Protein AF-A0A068R3H1-F1 (afdb_monomer_lite)

InterPro domains:
  IPR051698 Transposase 11-like [PTHR30298] (1-86)

Foldseek 3Di:
DDQQAAHEDEDADPDCVLVVCVVCVVSNHHYDYDDDPNPPPLSVVVVVVCVVQVVVVNPPFDKDKDWDWDDDPVDIDIDIDIDGPPCVVSCVVCVPPPSSCPDDDPDD

Radius of gyration: 16.58 Å; chains: 1; bounding box: 51×28×45 Å

pLDDT: mean 78.71, std 12.85, range [28.7, 91.25]

Structure (mmCIF, N/CA/C/O backbone):
data_AF-A0A068R3H1-F1
#
_entry.id   AF-A0A068R3H1-F1
#
loop_
_atom_site.group_PDB
_atom_site.id
_atom_site.type_symbol
_atom_site.label_atom_id
_atom_site.label_alt_id
_atom_site.label_comp_id
_atom_site.label_asym_id
_atom_site.label_entity_id
_atom_site.label_seq_id
_atom_site.pdbx_PDB_ins_code
_atom_site.Cartn_x
_atom_site.Cartn_y
_atom_site.Cartn_z
_atom_site.occupancy
_atom_site.B_iso_or_equiv
_atom_site.auth_seq_id
_atom_site.auth_comp_id
_atom_site.auth_asym_id
_atom_site.auth_atom_id
_atom_site.pdbx_PDB_model_num
ATOM 1 N N . MET A 1 1 ? 1.242 9.091 -28.021 1.00 53.50 1 MET A N 1
ATOM 2 C CA . MET A 1 1 ? 0.490 8.188 -27.126 1.00 53.50 1 MET A CA 1
ATOM 3 C C . MET A 1 1 ? 1.524 7.316 -26.438 1.00 53.50 1 MET A C 1
ATOM 5 O O . MET A 1 1 ? 2.421 6.869 -27.141 1.00 53.50 1 MET A O 1
ATOM 9 N N . LEU A 1 2 ? 1.492 7.196 -25.109 1.00 67.69 2 LEU A N 1
ATOM 10 C CA . LEU A 1 2 ? 2.450 6.371 -24.366 1.00 67.69 2 LEU A CA 1
ATOM 11 C C . LEU A 1 2 ? 1.871 4.953 -24.291 1.00 67.69 2 LEU A C 1
ATOM 13 O O . LEU A 1 2 ? 0.772 4.794 -23.765 1.00 67.69 2 LEU A O 1
ATOM 17 N N . ASP A 1 3 ? 2.557 3.977 -24.876 1.00 80.56 3 ASP A N 1
ATOM 18 C CA . ASP A 1 3 ? 2.180 2.565 -24.788 1.00 80.56 3 ASP A CA 1
ATOM 19 C C . ASP A 1 3 ? 2.791 1.979 -23.514 1.00 80.56 3 ASP A C 1
ATOM 21 O O . ASP A 1 3 ? 4.009 2.025 -23.336 1.00 80.56 3 ASP A O 1
ATOM 25 N N . ILE A 1 4 ? 1.936 1.545 -22.592 1.00 85.25 4 ILE A N 1
ATOM 26 C CA . ILE A 1 4 ? 2.328 1.080 -21.255 1.00 85.25 4 ILE A CA 1
ATOM 27 C C . ILE A 1 4 ? 1.659 -0.246 -20.878 1.00 85.25 4 ILE A C 1
ATOM 29 O O . ILE A 1 4 ? 1.794 -0.673 -19.734 1.00 85.25 4 ILE A O 1
ATOM 33 N N . GLU A 1 5 ? 0.942 -0.895 -21.804 1.00 91.25 5 GLU A N 1
ATOM 34 C CA . GLU A 1 5 ? 0.234 -2.155 -21.533 1.00 91.25 5 GLU A CA 1
ATOM 35 C C . GLU A 1 5 ? 1.208 -3.209 -20.971 1.00 91.25 5 GLU A C 1
ATOM 37 O O . GLU A 1 5 ? 2.314 -3.394 -21.480 1.00 91.25 5 GLU A O 1
ATOM 42 N N . GLY A 1 6 ? 0.823 -3.861 -19.868 1.00 86.88 6 GLY A N 1
ATOM 43 C CA . GLY A 1 6 ? 1.649 -4.864 -19.181 1.00 86.88 6 GLY A CA 1
ATOM 44 C C . GLY A 1 6 ? 2.866 -4.325 -18.415 1.00 86.88 6 GLY A C 1
ATOM 45 O O . GLY A 1 6 ? 3.673 -5.115 -17.929 1.00 86.88 6 GLY A O 1
ATOM 46 N N . SER A 1 7 ? 3.029 -3.003 -18.297 1.00 90.12 7 SER A N 1
ATOM 47 C CA . SER A 1 7 ? 4.103 -2.388 -17.503 1.00 90.12 7 SER A CA 1
ATOM 48 C C . SER A 1 7 ? 3.670 -2.111 -16.060 1.00 90.12 7 SER A C 1
ATOM 50 O O . SER A 1 7 ? 2.506 -1.808 -15.806 1.00 90.12 7 SER A O 1
ATOM 52 N N . ILE A 1 8 ? 4.629 -2.122 -15.124 1.00 89.75 8 ILE A N 1
ATOM 53 C CA . ILE A 1 8 ? 4.430 -1.634 -13.751 1.00 89.75 8 ILE A CA 1
ATOM 54 C C . ILE A 1 8 ? 4.891 -0.180 -13.674 1.00 89.75 8 ILE A C 1
ATOM 56 O O . ILE A 1 8 ? 6.055 0.139 -13.916 1.00 89.75 8 ILE A O 1
ATOM 60 N N . ILE A 1 9 ? 3.974 0.708 -13.311 1.00 87.62 9 ILE A N 1
ATOM 61 C CA . ILE A 1 9 ? 4.195 2.148 -13.270 1.00 87.62 9 ILE A CA 1
ATOM 62 C C . ILE A 1 9 ? 4.400 2.604 -11.823 1.00 87.62 9 ILE A C 1
ATOM 64 O O . ILE A 1 9 ? 3.489 2.559 -10.995 1.00 87.62 9 ILE A O 1
ATOM 68 N N . THR A 1 10 ? 5.606 3.083 -11.517 1.00 87.62 10 THR A N 1
ATOM 69 C CA . THR A 1 10 ? 5.941 3.685 -10.219 1.00 87.62 10 THR A CA 1
ATOM 70 C C . THR A 1 10 ? 5.973 5.201 -10.348 1.00 87.62 10 THR A C 1
ATOM 72 O O . THR A 1 10 ? 6.744 5.730 -11.151 1.00 87.62 10 THR A O 1
ATOM 75 N N . VAL A 1 11 ? 5.151 5.923 -9.586 1.00 81.56 11 VAL A N 1
ATOM 76 C CA . VAL A 1 11 ? 5.066 7.389 -9.701 1.00 81.56 11 VAL A CA 1
ATOM 77 C C . VAL A 1 11 ? 5.058 8.035 -8.328 1.00 81.56 11 VAL A C 1
ATOM 79 O O . VAL A 1 11 ? 4.222 7.715 -7.482 1.00 81.56 11 VAL A O 1
ATOM 82 N N . ASP A 1 12 ? 5.946 9.011 -8.147 1.00 78.88 12 ASP A N 1
ATOM 83 C CA . ASP A 1 12 ? 5.956 9.863 -6.967 1.00 78.88 12 ASP A CA 1
ATOM 84 C C . ASP A 1 12 ? 5.155 11.149 -7.208 1.00 78.88 12 ASP A C 1
ATOM 86 O O . ASP A 1 12 ? 5.674 12.159 -7.680 1.00 78.88 12 ASP A O 1
ATOM 90 N N . VAL A 1 13 ? 3.852 11.113 -6.925 1.00 66.38 13 VAL A N 1
ATOM 91 C CA . VAL A 1 13 ? 2.942 12.245 -7.165 1.00 66.38 13 VAL A CA 1
ATOM 92 C C . VAL A 1 13 ? 2.225 12.672 -5.899 1.00 66.38 13 VAL A C 1
ATOM 94 O O . VAL A 1 13 ? 1.677 11.860 -5.156 1.00 66.38 13 VAL A O 1
ATOM 97 N N . MET A 1 14 ? 2.173 13.984 -5.679 1.00 68.50 14 MET A N 1
ATOM 98 C CA . MET A 1 14 ? 1.376 14.597 -4.622 1.00 68.50 14 MET A CA 1
ATOM 99 C C . MET A 1 14 ? -0.019 14.964 -5.166 1.00 68.50 14 MET A C 1
ATOM 101 O O . MET A 1 14 ? -0.133 15.648 -6.179 1.00 68.50 14 MET A O 1
ATOM 105 N N . GLY A 1 15 ? -1.092 14.516 -4.504 1.00 61.72 15 GLY A N 1
ATOM 106 C CA . GLY A 1 15 ? -2.449 15.065 -4.662 1.00 61.72 15 GLY A CA 1
ATOM 107 C C . GLY A 1 15 ? -3.330 14.500 -5.787 1.00 61.72 15 GLY A C 1
ATOM 108 O O . GLY A 1 15 ? -4.519 14.807 -5.812 1.00 61.72 15 GLY A O 1
ATOM 109 N N . TYR A 1 16 ? -2.809 13.655 -6.688 1.00 67.94 16 TYR A N 1
ATOM 110 C CA . TYR A 1 16 ? -3.573 13.124 -7.841 1.00 67.94 16 TYR A CA 1
ATOM 111 C C . TYR A 1 16 ? -3.466 11.607 -8.056 1.00 67.94 16 TYR A C 1
ATOM 113 O O . TYR A 1 16 ? -3.758 11.101 -9.140 1.00 67.94 16 TYR A O 1
ATOM 121 N N . GLN A 1 17 ? -3.084 10.873 -7.015 1.00 73.69 17 GLN A N 1
ATOM 122 C CA . GLN A 1 17 ? -2.784 9.439 -7.084 1.00 73.69 17 GLN A CA 1
ATOM 123 C C . GLN A 1 17 ? -3.952 8.603 -7.628 1.00 73.69 17 GLN A C 1
ATOM 125 O O . GLN A 1 17 ? -3.739 7.804 -8.529 1.00 73.69 17 GLN A O 1
ATOM 130 N N . TYR A 1 18 ? -5.193 8.860 -7.198 1.00 78.69 18 TYR A N 1
ATOM 131 C CA . TYR A 1 18 ? -6.366 8.129 -7.699 1.00 78.69 18 TYR A CA 1
ATOM 132 C C . TYR A 1 18 ? -6.641 8.378 -9.194 1.00 78.69 18 TYR A C 1
ATOM 134 O O . TYR A 1 18 ? -6.993 7.457 -9.927 1.00 78.69 18 TYR A O 1
ATOM 142 N N . LYS A 1 19 ? -6.455 9.614 -9.692 1.00 82.31 19 LYS A N 1
ATOM 143 C CA . LYS A 1 19 ? -6.645 9.921 -11.124 1.00 82.31 19 LYS A CA 1
ATOM 144 C C . LYS A 1 19 ? -5.600 9.211 -11.974 1.00 82.31 19 LYS A C 1
ATOM 146 O O . LYS A 1 19 ? -5.932 8.708 -13.043 1.00 82.31 19 LYS A O 1
ATOM 151 N N . ILE A 1 20 ? -4.362 9.181 -11.489 1.00 83.25 20 ILE A N 1
ATOM 152 C CA . ILE A 1 20 ? -3.239 8.534 -12.165 1.00 83.25 20 ILE A CA 1
ATOM 153 C C . ILE A 1 20 ? -3.413 7.013 -12.139 1.00 83.25 20 ILE A C 1
ATOM 155 O O . ILE A 1 20 ? -3.349 6.400 -13.198 1.00 83.25 20 ILE A O 1
ATOM 159 N N . ALA A 1 21 ? -3.761 6.422 -10.993 1.00 84.62 21 ALA A N 1
ATOM 160 C CA . ALA A 1 21 ? -4.096 5.001 -10.881 1.00 84.62 21 ALA A CA 1
ATOM 161 C C . ALA A 1 21 ? -5.202 4.600 -11.870 1.00 84.62 21 ALA A C 1
ATOM 163 O O . ALA A 1 21 ? -5.031 3.668 -12.651 1.00 84.62 21 ALA A O 1
ATOM 164 N N . ASN A 1 22 ? -6.293 5.372 -11.934 1.00 84.75 22 ASN A N 1
ATOM 165 C CA . ASN A 1 22 ? -7.383 5.123 -12.880 1.00 84.75 22 ASN A CA 1
ATOM 166 C C . ASN A 1 22 ? -6.935 5.189 -14.349 1.00 84.75 22 ASN A C 1
ATOM 168 O O . ASN A 1 22 ? -7.446 4.440 -15.178 1.00 84.75 22 ASN A O 1
ATOM 172 N N . GLN A 1 23 ? -6.008 6.085 -14.700 1.00 87.25 23 GLN A N 1
ATOM 173 C CA . GLN A 1 23 ? -5.452 6.145 -16.055 1.00 87.25 23 GLN A CA 1
ATOM 174 C C . GLN A 1 23 ? -4.557 4.942 -16.362 1.00 87.25 23 GLN A C 1
ATOM 176 O O . GLN A 1 23 ? -4.647 4.399 -17.459 1.00 87.25 23 GLN A O 1
ATOM 181 N N . ILE A 1 24 ? -3.734 4.510 -15.406 1.00 87.62 24 ILE A N 1
ATOM 182 C CA . ILE A 1 24 ? -2.847 3.350 -15.553 1.00 87.62 24 ILE A CA 1
ATOM 183 C C . ILE A 1 24 ? -3.679 2.075 -15.768 1.00 87.62 24 ILE A C 1
ATOM 185 O O . ILE A 1 24 ? -3.478 1.379 -16.762 1.00 87.62 24 ILE A O 1
ATOM 189 N N . VAL A 1 25 ? -4.708 1.854 -14.942 1.00 87.31 25 VAL A N 1
ATOM 190 C CA . VAL A 1 25 ? -5.632 0.712 -15.081 1.00 87.31 25 VAL A CA 1
ATOM 191 C C . VAL A 1 25 ? -6.377 0.744 -16.419 1.00 87.31 25 VAL A C 1
ATOM 193 O O . VAL A 1 25 ? -6.487 -0.277 -17.093 1.00 87.31 25 VAL A O 1
ATOM 196 N N . ARG A 1 26 ? -6.851 1.919 -16.865 1.00 87.62 26 ARG A N 1
ATOM 197 C CA . ARG A 1 26 ? -7.497 2.069 -18.187 1.00 87.62 26 ARG A CA 1
ATOM 198 C C . ARG A 1 26 ? -6.579 1.692 -19.349 1.00 87.62 26 ARG A C 1
ATOM 200 O O . ARG A 1 26 ? -7.076 1.241 -20.376 1.00 87.62 26 ARG A O 1
ATOM 207 N N . ASN A 1 27 ? -5.272 1.863 -19.181 1.00 88.62 27 ASN A N 1
ATOM 208 C CA . ASN A 1 27 ? -4.255 1.479 -20.155 1.00 88.62 27 ASN A CA 1
ATOM 209 C C . ASN A 1 27 ? -3.712 0.055 -19.921 1.00 88.62 27 ASN A C 1
ATOM 211 O O . ASN A 1 27 ? -2.687 -0.290 -20.501 1.00 88.62 27 ASN A O 1
ATOM 215 N N . LYS A 1 28 ? -4.390 -0.765 -19.098 1.00 87.94 28 LYS A N 1
ATOM 216 C CA . LYS A 1 28 ? -4.025 -2.160 -18.781 1.00 87.94 28 LYS A CA 1
ATOM 217 C C . LYS A 1 28 ? -2.586 -2.315 -18.277 1.00 87.94 28 LYS A C 1
ATOM 219 O O . LYS A 1 28 ? -1.852 -3.220 -18.675 1.00 87.94 28 LYS A O 1
ATOM 224 N N . ALA A 1 29 ? -2.185 -1.382 -17.434 1.00 89.38 29 ALA A N 1
ATOM 225 C CA . ALA A 1 29 ? -0.913 -1.393 -16.746 1.00 89.38 29 ALA A CA 1
ATOM 226 C C . ALA A 1 29 ? -1.155 -1.531 -15.240 1.00 89.38 29 ALA A C 1
ATOM 228 O O . ALA A 1 29 ? -2.236 -1.204 -14.739 1.00 89.38 29 ALA A O 1
ATOM 229 N N . ASP A 1 30 ? -0.129 -1.974 -14.528 1.00 87.94 30 ASP A N 1
ATOM 230 C CA . ASP A 1 30 ? -0.123 -2.077 -13.073 1.00 87.94 30 ASP A CA 1
ATOM 231 C C . ASP A 1 30 ? 0.563 -0.853 -12.461 1.00 87.94 30 ASP A C 1
ATOM 233 O O . ASP A 1 30 ? 1.304 -0.131 -13.134 1.00 87.94 30 ASP A O 1
ATOM 237 N N . TYR A 1 31 ? 0.341 -0.591 -11.171 1.00 87.94 31 TYR A N 1
ATOM 238 C CA . TYR A 1 31 ? 0.958 0.548 -10.492 1.00 87.94 31 TYR A CA 1
ATOM 239 C C . TYR A 1 31 ? 1.471 0.223 -9.093 1.00 87.94 31 TYR A C 1
ATOM 241 O O . TYR A 1 31 ? 0.885 -0.563 -8.355 1.00 87.94 31 TYR A O 1
ATOM 249 N N . MET A 1 32 ? 2.525 0.936 -8.695 1.00 87.44 32 MET A N 1
ATOM 250 C CA . MET A 1 32 ? 2.956 1.057 -7.304 1.00 87.44 32 MET A CA 1
ATOM 251 C C . MET A 1 32 ? 3.076 2.546 -6.974 1.00 87.44 32 MET A C 1
ATOM 253 O O . MET A 1 32 ? 3.951 3.245 -7.488 1.00 87.44 32 MET A O 1
ATOM 257 N N . LEU A 1 33 ? 2.158 3.054 -6.152 1.00 83.75 33 LEU A N 1
ATOM 258 C CA . LEU A 1 33 ? 2.085 4.474 -5.805 1.00 83.75 33 LEU A CA 1
ATOM 259 C C . LEU A 1 33 ? 2.447 4.682 -4.338 1.00 83.75 33 LEU A C 1
ATOM 261 O O . LEU A 1 33 ? 2.003 3.936 -3.468 1.00 83.75 33 LEU A O 1
ATOM 265 N N . ALA A 1 34 ? 3.2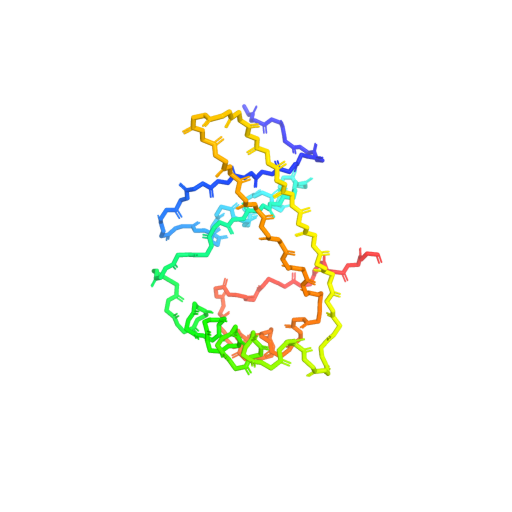30 5.724 -4.066 1.00 82.62 34 ALA A N 1
ATOM 266 C CA . ALA A 1 34 ? 3.580 6.094 -2.703 1.00 82.62 34 ALA A CA 1
ATOM 267 C C . ALA A 1 34 ? 2.369 6.699 -1.984 1.00 82.62 34 ALA A C 1
ATOM 269 O O . ALA A 1 34 ? 1.860 7.742 -2.395 1.00 82.62 34 ALA A O 1
ATOM 270 N N . LEU A 1 35 ? 1.949 6.088 -0.880 1.00 79.19 35 LEU A N 1
ATOM 271 C CA . LEU A 1 35 ? 0.934 6.653 -0.001 1.00 79.19 35 LEU A CA 1
ATOM 272 C C . LEU A 1 35 ? 1.501 7.883 0.722 1.00 79.19 35 LEU A C 1
ATOM 274 O O . LEU A 1 35 ? 2.435 7.765 1.511 1.00 79.19 35 LEU A O 1
ATOM 278 N N . LYS A 1 36 ? 0.957 9.073 0.450 1.00 75.25 36 LYS A N 1
ATOM 279 C CA . LYS A 1 36 ? 1.374 10.325 1.104 1.00 75.25 36 LYS A CA 1
ATOM 280 C C . LYS A 1 36 ? 0.222 10.897 1.933 1.00 75.25 36 LYS A C 1
ATOM 282 O O . LYS A 1 36 ? -0.938 10.746 1.564 1.00 75.25 36 LYS A O 1
ATOM 287 N N . GLY A 1 37 ? 0.539 11.611 3.017 1.00 67.44 37 GLY A N 1
ATOM 288 C CA . GLY A 1 37 ? -0.429 12.151 3.995 1.00 67.44 37 GLY A CA 1
ATOM 289 C C . GLY A 1 37 ? -1.487 13.129 3.461 1.00 67.44 37 GLY A C 1
ATOM 290 O O . GLY A 1 37 ? -2.330 13.608 4.207 1.00 67.44 37 GLY A O 1
ATOM 291 N N . ASN A 1 38 ? -1.493 13.424 2.162 1.00 69.38 38 ASN A N 1
ATOM 292 C CA . ASN A 1 38 ? -2.536 14.214 1.508 1.00 69.38 38 ASN A CA 1
ATOM 293 C C . ASN A 1 38 ? -3.794 13.397 1.147 1.00 69.38 38 ASN A C 1
ATOM 295 O O . ASN A 1 38 ? -4.658 13.910 0.436 1.00 69.38 38 ASN A O 1
ATOM 299 N N . GLN A 1 39 ? -3.904 12.150 1.618 1.00 65.62 39 GLN A N 1
ATOM 300 C CA . GLN A 1 39 ? -5.035 11.255 1.347 1.00 65.62 39 GLN A CA 1
ATOM 301 C C . GLN A 1 39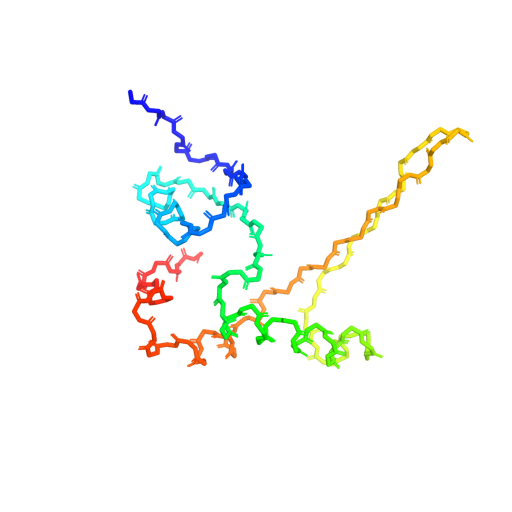 ? -6.050 11.121 2.493 1.00 65.62 39 GLN A C 1
ATOM 303 O O . GLN A 1 39 ? -6.996 10.342 2.377 1.00 65.62 39 GLN A O 1
ATOM 308 N N . GLY A 1 40 ? -5.915 11.930 3.549 1.00 77.69 40 GLY A N 1
ATOM 309 C CA . GLY A 1 40 ? -6.883 12.010 4.648 1.00 77.69 40 GLY A CA 1
ATOM 310 C C . GLY A 1 40 ? -7.062 10.675 5.369 1.00 77.69 40 GLY A C 1
ATOM 311 O O . GLY A 1 40 ? -6.084 9.971 5.599 1.00 77.69 40 GLY A O 1
ATOM 312 N N . GLU A 1 41 ? -8.314 10.309 5.657 1.00 81.00 41 GLU A N 1
ATOM 313 C CA . GLU A 1 41 ? -8.655 9.126 6.465 1.00 81.00 41 GLU A CA 1
ATOM 314 C C . GLU A 1 41 ? -8.043 7.819 5.937 1.00 81.00 41 GLU A C 1
ATOM 316 O O . GLU A 1 41 ? -7.625 6.993 6.735 1.00 81.00 41 GLU A O 1
ATOM 321 N N . PHE A 1 42 ? -7.884 7.656 4.616 1.00 82.25 42 PHE A N 1
ATOM 322 C CA . PHE A 1 42 ? -7.243 6.464 4.038 1.00 82.25 42 PHE A CA 1
ATOM 323 C C . PHE A 1 42 ? -5.777 6.317 4.464 1.00 82.25 42 PHE A C 1
ATOM 325 O O . PHE A 1 42 ? -5.307 5.222 4.766 1.00 82.25 42 PHE A O 1
ATOM 332 N N . HIS A 1 43 ? -5.046 7.434 4.502 1.00 84.75 43 HIS A N 1
ATOM 333 C CA . HIS A 1 43 ? -3.679 7.433 5.005 1.00 84.75 43 HIS A CA 1
ATOM 334 C C . HIS A 1 43 ? -3.665 7.110 6.501 1.00 84.75 43 HIS A C 1
ATOM 336 O O . HIS A 1 43 ? -2.890 6.261 6.933 1.00 84.75 43 HIS A O 1
ATOM 342 N N . ASP A 1 44 ? -4.544 7.746 7.272 1.00 86.19 44 ASP A N 1
ATOM 343 C CA . ASP A 1 44 ? -4.588 7.588 8.727 1.00 86.19 44 ASP A CA 1
ATOM 344 C C . ASP A 1 44 ? -4.969 6.161 9.145 1.00 86.19 44 ASP A C 1
ATOM 346 O O . ASP A 1 44 ? -4.379 5.620 10.077 1.00 86.19 44 ASP A O 1
ATOM 350 N N . ASP A 1 45 ? -5.878 5.513 8.416 1.00 87.62 45 ASP A N 1
ATOM 351 C CA . ASP A 1 45 ? -6.281 4.126 8.656 1.00 87.62 45 ASP A CA 1
ATOM 352 C C . ASP A 1 45 ? -5.145 3.134 8.360 1.00 87.62 45 ASP A C 1
ATOM 354 O O . ASP A 1 45 ? -4.955 2.166 9.100 1.00 87.62 45 ASP A O 1
ATOM 358 N N . ILE A 1 46 ? -4.340 3.386 7.320 1.00 87.81 46 ILE A N 1
ATOM 359 C CA . ILE A 1 46 ? -3.148 2.578 7.029 1.00 87.81 46 ILE A CA 1
ATOM 360 C C . ILE A 1 46 ? -2.076 2.792 8.099 1.00 87.81 46 ILE A C 1
ATOM 362 O O . ILE A 1 46 ? -1.498 1.814 8.570 1.00 87.81 46 ILE A O 1
ATOM 366 N N . ILE A 1 47 ? -1.822 4.036 8.520 1.00 87.75 47 ILE A N 1
ATOM 367 C CA . ILE A 1 47 ? -0.891 4.314 9.624 1.00 87.75 47 ILE A CA 1
ATOM 368 C C . ILE A 1 47 ? -1.359 3.610 10.900 1.00 87.75 47 ILE A C 1
ATOM 370 O O . ILE A 1 47 ? -0.569 2.919 11.537 1.00 87.75 47 ILE A O 1
ATOM 374 N N . PHE A 1 48 ? -2.648 3.697 11.230 1.00 87.81 48 PHE A N 1
ATOM 375 C CA . PHE A 1 48 ? -3.223 3.027 12.392 1.00 87.81 48 PHE A CA 1
ATOM 376 C C . PHE A 1 48 ? -3.071 1.502 12.327 1.00 87.81 48 PHE A C 1
ATOM 378 O O . PHE A 1 48 ? -2.707 0.870 13.323 1.00 87.81 48 PHE A O 1
ATOM 385 N N . PHE A 1 49 ? 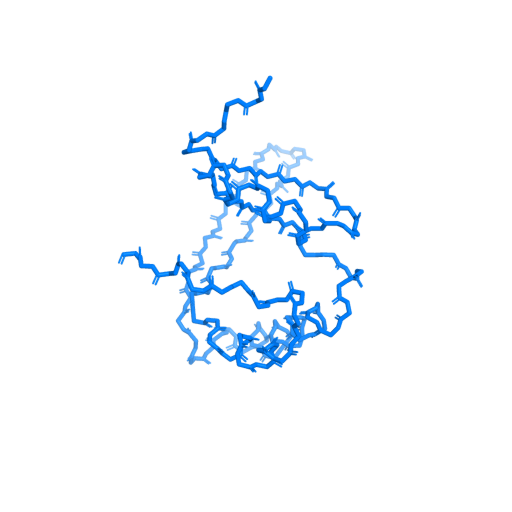-3.322 0.898 11.162 1.00 87.31 49 PHE A N 1
ATOM 386 C CA . PHE A 1 49 ? -3.110 -0.530 10.938 1.00 87.31 49 PHE A CA 1
ATOM 387 C C . PHE A 1 49 ? -1.644 -0.919 11.145 1.00 87.31 49 PHE A C 1
ATOM 389 O O . PHE A 1 49 ? -1.356 -1.872 11.874 1.00 87.31 49 PHE A O 1
ATOM 396 N N . LEU A 1 50 ? -0.718 -0.161 10.551 1.00 85.81 50 LEU A N 1
ATOM 397 C CA . LEU A 1 50 ? 0.711 -0.390 10.716 1.00 85.81 50 LEU A CA 1
ATOM 398 C C . LEU A 1 50 ? 1.097 -0.268 12.191 1.00 85.81 50 LEU A C 1
ATOM 400 O O . LEU A 1 50 ? 1.626 -1.227 12.732 1.00 85.81 50 LEU A O 1
ATOM 404 N N . ASP A 1 51 ? 0.752 0.808 12.892 1.00 85.94 51 ASP A N 1
ATOM 405 C CA . ASP A 1 51 ? 1.096 0.981 14.312 1.00 85.94 51 ASP A CA 1
ATOM 406 C C . ASP A 1 51 ? 0.533 -0.141 15.202 1.00 85.94 51 ASP A C 1
ATOM 408 O O . ASP A 1 51 ? 1.219 -0.668 16.089 1.00 85.94 51 ASP A O 1
ATOM 412 N N . THR A 1 52 ? -0.706 -0.559 14.937 1.00 84.31 52 THR A N 1
ATOM 413 C CA . THR A 1 52 ? -1.397 -1.601 15.709 1.00 84.31 52 THR A CA 1
ATOM 414 C C . THR A 1 52 ? -0.769 -2.979 15.523 1.00 84.31 52 THR A C 1
ATOM 416 O O . THR A 1 52 ? -0.743 -3.776 16.470 1.00 84.31 52 THR A O 1
ATOM 419 N N . HIS A 1 53 ? -0.280 -3.278 14.318 1.00 79.88 53 HIS A N 1
ATOM 420 C CA . HIS A 1 53 ? 0.167 -4.618 13.960 1.00 79.88 53 HIS A CA 1
ATOM 421 C C . HIS A 1 53 ? 1.686 -4.766 13.823 1.00 79.88 53 HIS A C 1
ATOM 423 O O . HIS A 1 53 ? 2.191 -5.824 14.192 1.00 79.88 53 HIS A O 1
ATOM 429 N N . LEU A 1 54 ? 2.446 -3.744 13.407 1.00 74.88 54 LEU A N 1
ATOM 430 C CA . LEU A 1 54 ? 3.919 -3.797 13.399 1.00 74.88 54 LEU A CA 1
ATOM 431 C C . LEU A 1 54 ? 4.465 -4.043 14.807 1.00 74.88 54 LEU A C 1
ATOM 433 O O . LEU A 1 54 ? 5.384 -4.838 14.986 1.00 74.88 54 LEU A O 1
ATOM 437 N N . THR A 1 55 ? 3.874 -3.403 15.820 1.00 69.94 55 THR A N 1
ATOM 438 C CA . THR A 1 55 ? 4.279 -3.566 17.227 1.00 69.94 55 THR A CA 1
ATOM 439 C C . THR A 1 55 ? 4.004 -4.970 17.774 1.00 69.94 55 THR A C 1
ATOM 441 O O . THR A 1 55 ? 4.581 -5.363 18.787 1.00 69.94 55 THR A O 1
ATOM 444 N N . LYS A 1 56 ? 3.154 -5.745 17.089 1.00 74.69 56 LYS A N 1
ATOM 445 C CA . LYS A 1 56 ? 2.770 -7.119 17.435 1.00 74.69 56 LYS A CA 1
ATOM 446 C C . LYS A 1 56 ? 3.296 -8.154 16.436 1.00 74.69 56 LYS A C 1
ATOM 448 O O . LYS A 1 56 ? 2.736 -9.247 16.370 1.00 74.69 56 LYS A O 1
ATOM 453 N N . ASP A 1 57 ? 4.306 -7.803 15.638 1.00 71.56 57 ASP A N 1
ATOM 454 C CA . ASP A 1 57 ? 4.895 -8.649 14.584 1.00 71.56 57 ASP A CA 1
ATOM 455 C C . ASP A 1 57 ? 3.858 -9.217 13.593 1.00 71.56 57 ASP A C 1
ATOM 457 O O . ASP A 1 57 ? 3.962 -10.346 13.114 1.00 71.56 57 ASP A O 1
ATOM 461 N N . LEU A 1 58 ? 2.806 -8.429 13.325 1.00 75.81 58 LEU A N 1
ATOM 462 C CA . LEU A 1 58 ? 1.678 -8.774 12.452 1.00 75.81 58 LEU A CA 1
ATOM 463 C C . LEU A 1 58 ? 0.999 -10.105 12.846 1.00 75.81 58 LEU A C 1
ATOM 465 O O . LEU A 1 58 ? 0.448 -10.812 12.005 1.00 75.81 58 LEU A O 1
ATOM 469 N N . THR A 1 59 ? 1.014 -10.453 14.138 1.00 73.12 59 THR A N 1
ATOM 470 C CA . THR A 1 59 ? 0.386 -11.677 14.657 1.00 73.12 59 THR A CA 1
ATOM 471 C C . THR A 1 59 ? -1.092 -11.767 14.264 1.00 73.12 59 THR A C 1
ATOM 473 O O . THR A 1 59 ? -1.891 -10.877 14.552 1.00 73.12 59 THR A O 1
ATOM 476 N N . GLY A 1 60 ? -1.456 -12.863 13.591 1.00 78.88 60 GLY A N 1
ATOM 477 C CA . GLY A 1 60 ? -2.815 -13.105 13.093 1.00 78.88 60 GLY A CA 1
ATOM 478 C C . GLY A 1 60 ? -3.114 -12.534 11.703 1.00 78.88 60 GLY A C 1
ATOM 479 O O . GLY A 1 60 ? -4.211 -12.758 11.204 1.00 78.88 60 GLY A O 1
ATOM 480 N N . ILE A 1 61 ? -2.160 -11.853 11.060 1.00 83.25 61 ILE A N 1
ATOM 481 C CA . ILE A 1 61 ? -2.275 -11.374 9.677 1.00 83.25 61 ILE A CA 1
ATOM 482 C C . ILE A 1 61 ? -1.369 -12.218 8.782 1.00 83.25 61 ILE A C 1
ATOM 484 O O . ILE A 1 61 ? -0.222 -12.500 9.124 1.00 83.25 61 ILE A O 1
ATOM 488 N N . SER A 1 62 ? -1.874 -12.614 7.615 1.00 85.69 62 SER A N 1
ATOM 489 C CA . SER A 1 62 ? -1.041 -13.239 6.588 1.00 85.69 62 SER A CA 1
ATOM 490 C C . SER A 1 62 ? -0.231 -12.165 5.861 1.00 85.69 62 SER A C 1
ATOM 492 O O . SER A 1 62 ? -0.802 -11.270 5.234 1.00 85.69 62 SER A O 1
ATOM 494 N N . TYR A 1 63 ? 1.096 -12.245 5.951 1.00 88.75 63 TYR A N 1
ATOM 495 C CA . TYR A 1 63 ? 2.005 -11.321 5.280 1.00 88.75 63 TYR A CA 1
ATOM 496 C C . TYR A 1 63 ? 3.237 -12.038 4.725 1.00 88.75 63 TYR A C 1
ATOM 498 O O . TYR A 1 63 ? 3.623 -13.111 5.190 1.00 88.75 63 TYR A O 1
ATOM 506 N N . VAL A 1 64 ? 3.879 -11.408 3.743 1.00 88.62 64 VAL A N 1
ATOM 507 C CA . VAL A 1 64 ? 5.211 -11.775 3.248 1.00 88.62 64 VAL A CA 1
ATOM 508 C C . VAL A 1 64 ? 6.192 -10.689 3.672 1.00 88.62 64 VAL A C 1
ATOM 510 O O . VAL A 1 64 ? 5.884 -9.503 3.559 1.00 88.62 64 VAL A O 1
ATOM 513 N N . LYS A 1 65 ? 7.369 -11.085 4.163 1.00 88.44 65 LYS A N 1
ATOM 514 C CA . LYS A 1 65 ? 8.449 -10.165 4.533 1.00 88.44 65 LYS A CA 1
ATOM 515 C C . LYS A 1 65 ? 9.717 -10.501 3.766 1.00 88.44 65 LYS A C 1
ATOM 517 O O . LYS A 1 65 ? 10.170 -11.643 3.797 1.00 88.44 65 LYS A O 1
ATOM 522 N N . THR A 1 66 ? 10.307 -9.483 3.154 1.00 89.44 66 THR A N 1
ATOM 523 C CA . THR A 1 66 ? 11.599 -9.571 2.468 1.00 89.44 66 THR A CA 1
ATOM 524 C C . THR A 1 66 ? 12.533 -8.522 3.049 1.00 89.44 66 THR A C 1
ATOM 526 O O . THR A 1 66 ? 12.111 -7.406 3.357 1.00 89.44 66 THR A O 1
ATOM 529 N N . GLN A 1 67 ? 13.801 -8.876 3.221 1.00 87.94 67 GLN A N 1
ATOM 530 C CA . GLN A 1 67 ? 14.834 -7.961 3.679 1.00 87.94 67 GLN A CA 1
ATOM 531 C C . GLN A 1 67 ? 16.044 -8.086 2.770 1.00 87.94 67 GLN A C 1
ATOM 533 O O . GLN A 1 67 ? 16.454 -9.199 2.449 1.00 87.94 67 GLN A O 1
ATOM 538 N N . ASP A 1 68 ? 16.600 -6.941 2.400 1.00 87.88 68 ASP A N 1
ATOM 539 C CA . ASP A 1 68 ? 17.820 -6.853 1.617 1.00 87.88 68 ASP A CA 1
ATOM 540 C C . ASP A 1 68 ? 18.807 -5.900 2.295 1.00 87.88 68 ASP A C 1
ATOM 542 O O . ASP A 1 68 ? 18.414 -4.937 2.968 1.00 87.88 68 ASP A O 1
ATOM 546 N N . MET A 1 69 ? 20.088 -6.209 2.159 1.00 82.12 69 MET A N 1
ATOM 547 C CA . MET A 1 69 ? 21.197 -5.434 2.700 1.00 82.12 69 MET A CA 1
ATOM 548 C C . MET A 1 69 ? 22.204 -5.246 1.579 1.00 82.12 69 MET A C 1
ATOM 550 O O . MET A 1 69 ? 22.887 -6.186 1.181 1.00 82.12 69 MET A O 1
ATOM 554 N N . GLU A 1 70 ? 22.288 -4.020 1.086 1.00 79.75 70 GLU A N 1
ATOM 555 C CA . GLU A 1 70 ? 23.155 -3.650 -0.021 1.00 79.75 70 GLU A CA 1
ATOM 556 C C . GLU A 1 70 ? 24.077 -2.534 0.451 1.00 79.75 70 GLU A C 1
ATOM 558 O O . GLU A 1 70 ? 23.637 -1.587 1.100 1.00 79.75 70 GLU A O 1
ATOM 563 N N . GLY A 1 71 ? 25.373 -2.638 0.185 1.00 77.44 71 GLY A N 1
ATOM 564 C CA . GLY A 1 71 ? 26.284 -1.589 0.607 1.00 77.44 71 GLY A CA 1
ATOM 565 C C . GLY A 1 71 ? 27.752 -1.949 0.520 1.00 77.44 71 GLY A C 1
ATOM 566 O O . GLY A 1 71 ? 28.132 -3.118 0.525 1.00 77.44 71 GLY A O 1
ATOM 567 N N . ASP A 1 72 ? 28.551 -0.890 0.507 1.00 71.31 72 ASP A N 1
ATOM 568 C CA . ASP A 1 72 ? 30.002 -0.920 0.648 1.00 71.31 72 ASP A CA 1
ATOM 569 C C . ASP A 1 72 ? 30.396 -0.394 2.039 1.00 71.31 72 ASP A C 1
ATOM 571 O O . ASP A 1 72 ? 29.572 0.079 2.822 1.00 71.31 72 ASP A O 1
ATOM 575 N N . TYR A 1 73 ? 31.691 -0.412 2.358 1.00 73.31 73 TYR A N 1
ATOM 576 C CA . TYR A 1 73 ? 32.219 0.026 3.658 1.00 73.31 73 TYR A CA 1
ATOM 577 C C . TYR A 1 73 ? 31.831 1.457 4.083 1.00 73.31 73 TYR A C 1
ATOM 579 O O . TYR A 1 73 ? 31.912 1.775 5.268 1.00 73.31 73 TYR A O 1
ATOM 587 N N . SER A 1 74 ? 31.442 2.331 3.149 1.00 79.88 74 SER A N 1
ATOM 588 C CA . SER A 1 74 ? 31.057 3.722 3.427 1.00 79.88 74 SER A CA 1
ATOM 589 C C . SER A 1 74 ? 29.552 3.934 3.605 1.00 79.88 74 SER A C 1
ATOM 591 O O . SER A 1 74 ? 29.159 4.938 4.201 1.00 79.88 74 SER A O 1
ATOM 593 N N . CYS A 1 75 ? 28.709 3.031 3.100 1.00 77.25 75 CYS A N 1
ATOM 594 C CA . CYS A 1 75 ? 27.260 3.142 3.207 1.00 77.25 75 CYS A CA 1
ATOM 595 C C . CYS A 1 75 ? 26.621 1.758 3.123 1.00 77.25 75 CYS A C 1
ATOM 597 O O . CYS A 1 75 ? 26.789 1.051 2.132 1.00 77.25 75 CYS A O 1
ATOM 599 N N . ILE A 1 76 ? 25.878 1.404 4.170 1.00 82.50 76 ILE A N 1
ATOM 600 C CA . ILE A 1 76 ? 25.065 0.194 4.224 1.00 82.50 76 ILE A CA 1
ATOM 601 C C . ILE A 1 76 ? 23.607 0.631 4.137 1.00 82.50 76 ILE A C 1
ATOM 603 O O . ILE A 1 76 ? 23.109 1.321 5.028 1.00 82.50 76 ILE A O 1
ATOM 607 N N . GLU A 1 77 ? 22.928 0.218 3.074 1.00 83.94 77 GLU A N 1
ATOM 608 C CA . GLU A 1 77 ? 21.498 0.400 2.881 1.00 83.94 77 GLU A CA 1
ATOM 609 C C . GLU A 1 77 ? 20.756 -0.879 3.272 1.00 83.94 77 GLU A C 1
ATOM 611 O O . GLU A 1 77 ? 20.973 -1.960 2.725 1.00 83.94 77 GLU A O 1
ATOM 616 N N . GLN A 1 78 ? 19.842 -0.750 4.229 1.00 88.00 78 GLN A N 1
ATOM 617 C CA . GLN A 1 78 ? 18.954 -1.830 4.635 1.00 88.00 78 GLN A CA 1
ATOM 618 C C . GLN A 1 78 ? 17.543 -1.532 4.133 1.00 88.00 78 GLN A C 1
ATOM 620 O O . GLN A 1 78 ? 16.970 -0.493 4.464 1.00 88.00 78 GLN A O 1
ATOM 625 N N . ARG A 1 79 ? 16.961 -2.462 3.371 1.00 88.75 79 ARG A N 1
ATOM 626 C CA . ARG A 1 79 ? 15.588 -2.362 2.858 1.00 88.75 79 ARG A CA 1
ATOM 627 C C . ARG A 1 79 ? 14.746 -3.488 3.440 1.00 88.75 79 ARG A C 1
ATOM 629 O O . ARG A 1 79 ? 15.154 -4.646 3.430 1.00 88.75 79 ARG A O 1
ATOM 636 N N . GLN A 1 80 ? 13.573 -3.153 3.966 1.00 89.31 80 GLN A N 1
ATOM 637 C CA . GLN A 1 80 ? 12.598 -4.122 4.468 1.00 89.31 80 GLN A CA 1
ATOM 638 C C . GLN A 1 80 ? 11.255 -3.875 3.789 1.00 89.31 80 GLN A C 1
ATOM 640 O O . GLN A 1 80 ? 10.789 -2.738 3.723 1.00 89.31 80 GLN A O 1
ATOM 645 N N . LEU A 1 81 ? 10.653 -4.944 3.277 1.00 87.50 81 LEU A N 1
ATOM 646 C CA . LEU A 1 81 ? 9.371 -4.929 2.586 1.00 87.50 81 LEU A CA 1
ATOM 647 C C . LEU A 1 81 ? 8.399 -5.854 3.317 1.00 87.50 81 LEU A C 1
ATOM 649 O O . LEU A 1 81 ? 8.735 -7.007 3.589 1.00 87.50 81 LEU A O 1
ATOM 653 N N . TRP A 1 82 ? 7.191 -5.357 3.575 1.00 88.38 82 TRP A N 1
ATOM 654 C CA . TRP A 1 82 ? 6.057 -6.148 4.041 1.00 88.38 82 TRP A CA 1
ATOM 655 C C . TRP A 1 82 ? 4.946 -6.080 2.996 1.00 88.38 82 TRP A C 1
ATOM 657 O O . TRP A 1 82 ? 4.566 -4.992 2.570 1.00 88.38 82 TRP A O 1
ATOM 667 N N . LEU A 1 83 ? 4.427 -7.238 2.600 1.00 89.12 83 LEU A N 1
ATOM 668 C CA . LEU A 1 83 ? 3.293 -7.367 1.691 1.00 89.12 83 LEU A CA 1
ATOM 669 C C . LEU A 1 83 ? 2.140 -8.042 2.429 1.00 89.12 83 LEU A C 1
ATOM 671 O O . LEU A 1 83 ? 2.284 -9.168 2.904 1.00 89.12 83 LEU A O 1
ATOM 675 N N . VAL A 1 84 ? 1.000 -7.360 2.492 1.00 88.69 84 VAL A N 1
ATOM 676 C CA . VAL A 1 84 ? -0.256 -7.881 3.038 1.00 88.69 84 VAL A CA 1
ATOM 677 C C . VAL A 1 84 ? -1.284 -7.871 1.917 1.00 88.69 84 VAL A C 1
ATOM 679 O O . VAL A 1 84 ? -1.571 -6.817 1.356 1.00 88.69 84 VAL A O 1
ATOM 682 N N . ASN A 1 85 ? -1.830 -9.043 1.595 1.00 88.25 85 ASN A N 1
ATOM 683 C CA . ASN A 1 85 ? -2.854 -9.175 0.554 1.00 88.25 85 ASN A CA 1
ATOM 684 C C . ASN A 1 85 ? -4.277 -9.068 1.120 1.00 88.25 85 ASN A C 1
ATOM 686 O O . ASN A 1 85 ? -5.201 -8.724 0.388 1.00 88.25 85 ASN A O 1
ATOM 690 N N . ASP A 1 86 ? -4.464 -9.354 2.412 1.00 86.25 86 ASP A N 1
ATOM 691 C CA . ASP A 1 86 ? -5.767 -9.246 3.068 1.00 86.25 86 ASP A CA 1
ATOM 692 C C . ASP A 1 86 ? -6.075 -7.787 3.438 1.00 86.25 86 ASP A C 1
ATOM 694 O O . ASP A 1 86 ? -5.756 -7.300 4.525 1.00 86.25 86 ASP A O 1
ATOM 698 N N . ILE A 1 87 ? -6.662 -7.074 2.477 1.00 87.12 87 ILE A N 1
ATOM 699 C CA . ILE A 1 87 ? -7.026 -5.655 2.584 1.00 87.12 87 ILE A CA 1
ATOM 700 C C . ILE A 1 87 ? -8.545 -5.435 2.619 1.00 87.12 87 ILE A C 1
ATOM 702 O O . ILE A 1 87 ? -9.011 -4.307 2.449 1.00 87.12 87 ILE A O 1
ATOM 706 N N . HIS A 1 88 ? -9.338 -6.492 2.835 1.00 85.75 88 HIS A N 1
ATOM 707 C CA . HIS A 1 88 ? -10.804 -6.411 2.803 1.00 85.75 88 HIS A CA 1
ATOM 708 C C . HIS A 1 88 ? -11.358 -5.391 3.805 1.00 85.75 88 HIS A C 1
ATOM 710 O O . HIS A 1 88 ? -12.228 -4.597 3.453 1.00 85.75 88 HIS A O 1
ATOM 716 N N . TRP A 1 89 ? -10.788 -5.343 5.012 1.00 86.12 89 TRP A N 1
ATOM 717 C CA . TRP A 1 89 ? -11.164 -4.389 6.061 1.00 86.12 89 TRP A CA 1
ATOM 718 C C . TRP A 1 89 ? -11.032 -2.923 5.611 1.00 86.12 89 TRP A C 1
ATOM 720 O O . TRP A 1 89 ? -11.857 -2.080 5.967 1.00 86.12 89 TRP A O 1
ATOM 730 N N . LEU A 1 90 ? -10.010 -2.618 4.806 1.00 85.81 90 LEU A N 1
ATOM 731 C CA . LEU A 1 90 ? -9.739 -1.274 4.304 1.00 85.81 90 LEU A CA 1
ATOM 732 C C . LEU A 1 90 ? -10.733 -0.910 3.194 1.00 85.81 90 LEU A C 1
ATOM 734 O O . LEU A 1 90 ? -11.250 0.206 3.157 1.00 85.81 90 LEU A O 1
ATOM 738 N N . LEU A 1 91 ? -11.056 -1.871 2.321 1.00 83.88 91 LEU A N 1
ATOM 739 C CA . LEU A 1 91 ? -12.056 -1.692 1.267 1.00 83.88 91 LEU A CA 1
ATOM 740 C C . LEU A 1 91 ? -13.456 -1.453 1.843 1.00 83.88 91 LEU A C 1
ATOM 742 O O . LEU A 1 91 ? -14.143 -0.537 1.399 1.00 83.88 91 LEU A O 1
ATOM 746 N N . GLU A 1 92 ? -13.872 -2.235 2.842 1.00 85.88 92 GLU A N 1
ATOM 747 C CA . GLU A 1 92 ? -15.175 -2.076 3.500 1.00 85.88 92 GLU A CA 1
ATOM 748 C C . GLU A 1 92 ? -15.321 -0.698 4.154 1.00 85.88 92 GLU A C 1
ATOM 750 O O . GLU A 1 92 ? -16.367 -0.057 4.040 1.00 85.88 92 GLU A O 1
ATOM 755 N N . ARG A 1 93 ? -14.251 -0.207 4.787 1.00 84.06 93 ARG A N 1
ATOM 756 C CA . ARG A 1 93 ? -14.234 1.091 5.466 1.00 84.06 93 ARG A CA 1
ATOM 757 C C . ARG A 1 93 ? -14.363 2.279 4.511 1.00 84.06 93 ARG A C 1
ATOM 759 O O . ARG A 1 93 ? -15.019 3.261 4.856 1.00 84.06 93 ARG A O 1
ATOM 766 N N . HIS A 1 94 ? -13.799 2.178 3.309 1.00 82.75 94 HIS A N 1
ATOM 767 C CA . HIS A 1 94 ? -13.850 3.241 2.299 1.00 82.75 94 HIS A CA 1
ATOM 768 C C . HIS A 1 94 ? -14.846 2.983 1.161 1.00 82.75 94 HIS A C 1
ATOM 770 O O . HIS A 1 94 ? -14.884 3.750 0.201 1.00 82.75 94 HIS A O 1
ATOM 776 N N . LEU A 1 95 ? 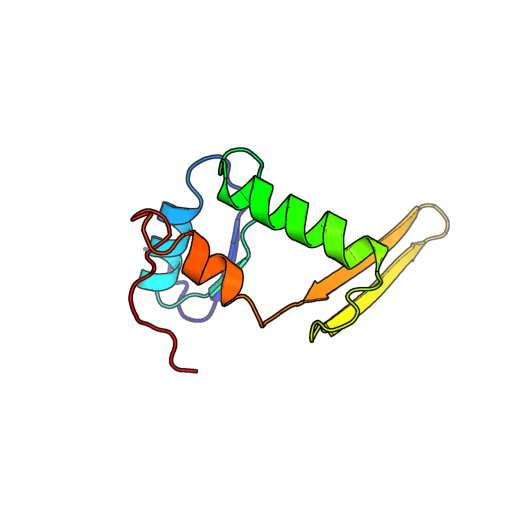-15.700 1.960 1.276 1.00 76.69 95 LEU A N 1
ATOM 777 C CA . LEU A 1 95 ? -16.658 1.565 0.237 1.00 76.69 95 LEU A CA 1
ATOM 778 C C . LEU A 1 95 ? -17.623 2.699 -0.156 1.00 76.69 95 LEU A C 1
ATOM 780 O O . LEU A 1 95 ? -18.028 2.814 -1.312 1.00 76.69 95 LEU A O 1
ATOM 784 N N . SER A 1 96 ? -17.977 3.548 0.812 1.00 74.31 96 SER A N 1
ATOM 785 C CA . SER A 1 96 ? -18.885 4.687 0.633 1.00 74.31 96 SER A CA 1
ATOM 786 C C . SER A 1 96 ? -18.221 5.912 -0.007 1.00 74.31 96 SER A C 1
ATOM 788 O O . SER A 1 96 ? -18.923 6.851 -0.384 1.00 74.31 96 SER A O 1
ATOM 790 N N . ASP A 1 97 ? -16.888 5.940 -0.121 1.00 75.44 97 ASP A N 1
ATOM 791 C CA . ASP A 1 97 ? -16.157 7.052 -0.723 1.00 75.44 97 ASP A CA 1
ATOM 792 C C . ASP A 1 97 ? -15.942 6.802 -2.229 1.00 75.44 97 ASP A C 1
ATOM 794 O O . ASP A 1 97 ? -15.167 5.922 -2.621 1.00 75.44 97 ASP A O 1
ATOM 798 N N . PRO A 1 98 ? -16.565 7.601 -3.114 1.00 71.75 98 PRO A N 1
ATOM 799 C CA . PRO A 1 98 ? -16.459 7.416 -4.558 1.00 71.75 98 PRO A CA 1
ATOM 800 C C . PRO A 1 98 ? -15.034 7.608 -5.104 1.00 71.75 98 PRO A C 1
ATOM 802 O O . PRO A 1 98 ? -14.769 7.232 -6.245 1.00 71.75 98 PRO A O 1
ATOM 805 N N . ARG A 1 99 ? -14.102 8.173 -4.323 1.00 71.25 99 ARG A N 1
ATOM 806 C CA . ARG A 1 99 ? -12.678 8.266 -4.691 1.00 71.25 99 ARG A CA 1
ATOM 807 C C . ARG A 1 99 ? -11.975 6.908 -4.658 1.00 71.25 99 ARG A C 1
ATOM 809 O O . ARG A 1 99 ? -11.025 6.715 -5.414 1.00 71.25 99 ARG A O 1
ATOM 816 N N . TRP A 1 100 ? -12.450 6.001 -3.804 1.00 68.31 100 TRP A N 1
ATOM 817 C CA . TRP A 1 100 ? -11.884 4.671 -3.549 1.00 68.31 100 TRP A CA 1
ATOM 818 C C . TRP A 1 100 ? -12.753 3.534 -4.078 1.00 68.31 100 TRP A C 1
ATOM 820 O O . TRP A 1 100 ? -12.326 2.382 -4.068 1.00 68.31 100 TRP A O 1
ATOM 830 N N . ALA A 1 101 ? -13.943 3.856 -4.588 1.00 60.34 101 ALA A N 1
ATOM 831 C CA . ALA A 1 101 ? -14.819 2.941 -5.303 1.00 60.34 101 ALA A CA 1
ATOM 832 C C . ALA A 1 101 ? -14.207 2.533 -6.657 1.00 60.34 101 ALA A C 1
ATOM 834 O O . ALA A 1 101 ? -14.733 2.853 -7.725 1.00 60.34 101 ALA A O 1
ATOM 835 N N . VAL A 1 102 ? -13.081 1.818 -6.632 1.00 54.19 102 VAL A N 1
ATOM 836 C CA . VAL A 1 102 ? -12.556 1.112 -7.799 1.00 54.19 102 VAL A CA 1
ATOM 837 C C . VAL A 1 102 ? -13.496 -0.063 -8.032 1.00 54.19 102 VAL A C 1
ATOM 839 O O . VAL A 1 102 ? -13.397 -1.132 -7.434 1.00 54.19 102 VAL A O 1
ATOM 842 N N . SER A 1 103 ? -14.520 0.203 -8.831 1.00 44.12 103 SER A N 1
ATOM 843 C CA . SER A 1 103 ? -15.587 -0.732 -9.128 1.00 44.12 103 SER A CA 1
ATOM 844 C C . SER A 1 103 ? -15.020 -1.885 -9.961 1.00 44.12 103 SER A C 1
ATOM 846 O O . SER A 1 103 ? -14.562 -1.680 -11.079 1.00 44.12 103 SER A O 1
ATOM 848 N N . GLN A 1 104 ? -15.105 -3.095 -9.406 1.00 40.44 104 GLN A N 1
ATOM 849 C CA . GLN A 1 104 ? -15.353 -4.340 -10.141 1.00 40.44 104 GLN A CA 1
ATOM 850 C C . GLN A 1 104 ? -14.375 -4.723 -11.269 1.00 40.44 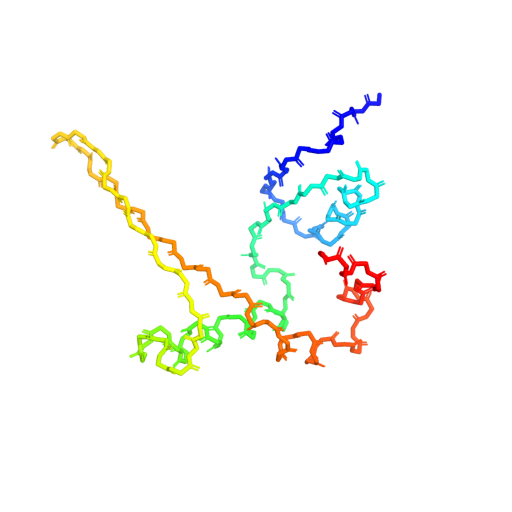104 GLN A C 1
ATOM 852 O O . GLN A 1 104 ? -14.818 -4.972 -12.382 1.00 40.44 104 GLN A O 1
ATOM 857 N N . LEU A 1 105 ? -13.078 -4.876 -10.998 1.00 35.56 105 LEU A N 1
ATOM 858 C CA . LEU A 1 105 ? -12.182 -5.642 -11.888 1.00 35.56 105 LEU A CA 1
ATOM 859 C C . LEU A 1 105 ? -11.099 -6.402 -11.102 1.00 35.56 105 LEU A C 1
ATOM 861 O O . LEU A 1 105 ? -9.930 -6.390 -11.464 1.00 35.56 105 LEU A O 1
ATOM 865 N N . TRP A 1 106 ? -11.482 -7.086 -10.023 1.00 38.03 106 TRP A N 1
ATOM 866 C CA . TRP A 1 106 ? -10.626 -8.110 -9.419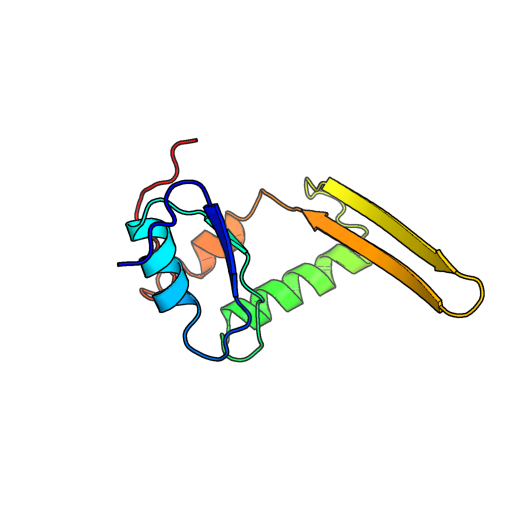 1.00 38.03 106 TRP A CA 1
ATOM 867 C C . TRP A 1 106 ? -11.142 -9.481 -9.861 1.00 38.03 106 TRP A C 1
ATOM 869 O O . TRP A 1 106 ? -12.029 -10.071 -9.252 1.00 38.03 106 TRP A O 1
ATOM 879 N N . SER A 1 107 ? -10.627 -9.958 -10.987 1.00 28.70 107 SER A N 1
ATOM 880 C CA . SER A 1 107 ? -10.571 -11.384 -11.305 1.00 28.70 107 SER A CA 1
ATOM 881 C C . SER A 1 107 ? -9.116 -11.663 -11.649 1.00 28.70 107 SER A C 1
ATOM 883 O O . SER A 1 107 ? -8.692 -11.404 -12.773 1.00 28.70 107 SER A O 1
ATOM 885 N N . PHE A 1 108 ? -8.354 -12.069 -10.633 1.00 38.22 108 PHE A N 1
ATOM 886 C CA . PHE A 1 108 ? -7.147 -12.862 -10.851 1.00 38.22 108 PHE A CA 1
ATOM 887 C C . PHE A 1 108 ? -7.555 -14.274 -11.274 1.00 38.22 108 PHE A C 1
ATOM 889 O O . PHE A 1 108 ? -8.599 -14.751 -10.765 1.00 38.22 108 PHE A O 1
#

Organism: NCBI:txid1354304

Secondary structure (DSSP, 8-state):
----TT-EEEE--SS-HHHHHHHHHHTT-EEEE---GGGTHHHHHHHHHHHHHHTTTTTTS-EEEEEEEEEETTEEEEEEEEEE---HHHHHHHTT-TTT---S----

Sequence (108 aa):
MLDIEGSIITVDVMGYQYKIANQIVRNKADYMLALKGNQGEFHDDIIFFLDTHLTKDLTGISYVKTQDMEGDYSCIEQRQLWLVNDIHWLLERHLSDPRWAVSQLWSF